Protein AF-A0A8T4MNB9-F1 (afdb_monomer_lite)

Sequence (159 aa):
MEKNHKTIILFQIVFLVVVVTGLYFFYPKVEQNVSGNIVKFHSGNSDFIIVSKSPDFSSPRFVNFEKEDVYVQLEPGIYYWKPANNLIKGVTRELIIESEVGVKINRNESNESVEIENIGNVKINITKDQEGKTVGYIILDTGEKEKIDDKGRYEAREK

pLDDT: mean 92.17, std 6.13, range [61.09, 98.31]

Radius of gyration: 26.58 Å; chains: 1; bounding box: 54×31×87 Å

Foldseek 3Di:
DVVVVVVVVVVVVVVVVVVVVVCVQQAWDWDWDDDQQKIKIFTDNFQWKWKDLDPVPPPIDIGGPPDRIDIDGHAFDKMWMWGHHPPDIGDIDIDGRDWFFDKDWDDDPPPLWIKIFGCTRAWKWKFWDDPNDTDDIDIDDHGDMDTDHPHTDIDIDGD

Structure (mmCIF, N/CA/C/O backbone):
data_AF-A0A8T4MNB9-F1
#
_entry.id   AF-A0A8T4MNB9-F1
#
loop_
_atom_site.group_PDB
_atom_site.id
_atom_site.type_symbol
_atom_site.label_atom_id
_atom_site.label_alt_id
_atom_site.label_comp_id
_atom_site.label_asym_id
_atom_site.label_entity_id
_atom_site.label_seq_id
_atom_site.pdbx_PDB_ins_code
_atom_site.Cartn_x
_atom_site.Cartn_y
_atom_site.Cartn_z
_atom_site.occupancy
_atom_site.B_iso_or_equiv
_atom_site.auth_seq_id
_atom_site.auth_comp_id
_atom_site.auth_asym_id
_atom_site.auth_atom_id
_atom_site.pdbx_PDB_model_num
ATOM 1 N N . MET A 1 1 ? 37.390 -0.839 -48.653 1.00 61.09 1 MET A N 1
ATOM 2 C CA . MET A 1 1 ? 36.205 -1.525 -48.089 1.00 61.09 1 MET A CA 1
ATOM 3 C C . MET A 1 1 ? 36.133 -1.414 -46.562 1.00 61.09 1 MET A C 1
ATOM 5 O O . MET A 1 1 ? 35.062 -1.160 -46.039 1.00 61.09 1 MET A O 1
ATOM 9 N N . GLU A 1 2 ? 37.261 -1.479 -45.847 1.00 70.25 2 GLU A N 1
ATOM 10 C CA . GLU A 1 2 ? 37.317 -1.474 -44.371 1.00 70.25 2 GLU A CA 1
ATOM 11 C C . GLU A 1 2 ? 36.779 -0.204 -43.667 1.00 70.25 2 GLU A C 1
ATOM 13 O O . GLU A 1 2 ? 36.166 -0.294 -42.605 1.00 70.25 2 GLU A O 1
ATOM 18 N N . LYS A 1 3 ? 36.946 0.989 -44.263 1.00 75.56 3 LYS A N 1
ATOM 19 C CA . LYS A 1 3 ? 36.496 2.263 -43.657 1.00 75.56 3 LYS A CA 1
ATOM 20 C C . LYS A 1 3 ? 34.974 2.356 -43.490 1.00 75.56 3 LYS A C 1
ATOM 22 O O . LYS A 1 3 ? 34.512 2.909 -42.499 1.00 75.56 3 L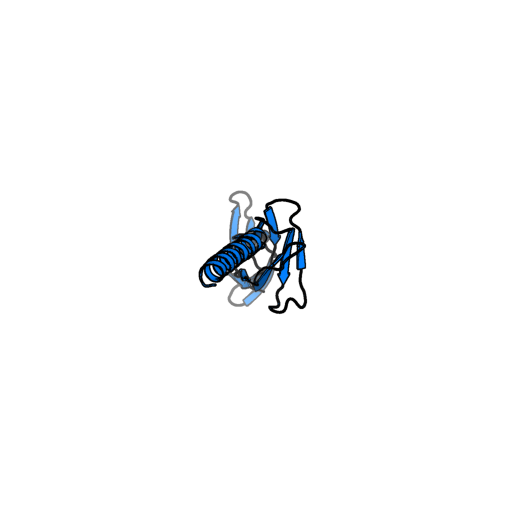YS A O 1
ATOM 27 N N . ASN A 1 4 ? 34.208 1.763 -44.405 1.00 86.31 4 ASN A N 1
ATOM 28 C CA . ASN A 1 4 ? 32.746 1.855 -44.385 1.00 86.31 4 ASN A CA 1
ATOM 29 C C . ASN A 1 4 ? 32.142 1.018 -43.247 1.00 86.31 4 ASN A C 1
ATOM 31 O O . ASN A 1 4 ? 31.134 1.411 -42.668 1.00 86.31 4 ASN A O 1
ATOM 35 N N . HIS A 1 5 ? 32.787 -0.090 -42.864 1.00 91.00 5 HIS A N 1
ATOM 36 C CA . HIS A 1 5 ? 32.318 -0.937 -41.765 1.00 91.00 5 HIS A CA 1
ATOM 37 C C . HIS A 1 5 ? 32.418 -0.235 -40.407 1.00 91.00 5 HIS A C 1
ATOM 39 O O . HIS A 1 5 ? 31.482 -0.311 -39.616 1.00 91.00 5 HIS A O 1
ATOM 45 N N . LYS A 1 6 ? 33.503 0.511 -40.152 1.00 93.62 6 LYS A N 1
ATOM 46 C CA . LYS A 1 6 ? 33.675 1.257 -38.891 1.00 93.62 6 LYS A CA 1
ATOM 47 C C . LYS A 1 6 ? 32.599 2.332 -38.714 1.00 93.62 6 LYS A C 1
ATOM 49 O O . LYS A 1 6 ? 32.055 2.470 -37.624 1.00 93.62 6 LYS A O 1
ATOM 54 N N . THR A 1 7 ? 32.253 3.049 -39.784 1.00 94.06 7 THR A N 1
ATOM 55 C CA . THR A 1 7 ? 31.190 4.065 -39.758 1.00 94.06 7 THR A CA 1
ATOM 56 C C . THR A 1 7 ? 29.814 3.453 -39.501 1.00 94.06 7 THR A C 1
ATOM 58 O O . THR A 1 7 ? 29.055 3.994 -38.702 1.00 94.06 7 THR A O 1
ATOM 61 N N . ILE A 1 8 ? 29.502 2.311 -40.124 1.00 95.75 8 ILE A N 1
ATOM 62 C CA . ILE A 1 8 ? 28.227 1.611 -39.903 1.00 95.75 8 ILE A CA 1
ATOM 63 C C . ILE A 1 8 ? 28.119 1.130 -38.452 1.00 95.75 8 ILE A C 1
ATOM 65 O O . ILE A 1 8 ? 27.098 1.367 -37.813 1.00 95.75 8 ILE A O 1
ATOM 69 N N . ILE A 1 9 ? 29.178 0.516 -37.912 1.00 96.75 9 ILE A N 1
ATOM 70 C CA . ILE A 1 9 ? 29.206 0.053 -36.517 1.00 96.75 9 ILE A CA 1
ATOM 71 C C . ILE A 1 9 ? 29.030 1.235 -35.557 1.00 96.75 9 ILE A C 1
ATOM 73 O O . ILE A 1 9 ? 28.232 1.154 -34.627 1.00 96.75 9 ILE A O 1
ATOM 77 N N . LEU A 1 10 ? 29.719 2.357 -35.797 1.00 96.88 10 LEU A N 1
ATOM 78 C CA . LEU A 1 10 ? 29.568 3.559 -34.976 1.00 96.88 10 LEU A CA 1
ATOM 79 C C . LEU A 1 10 ? 28.122 4.068 -34.991 1.00 96.88 10 LEU A C 1
ATOM 81 O O . LEU A 1 10 ? 27.565 4.353 -33.935 1.00 96.88 10 LEU A O 1
ATOM 85 N N . PHE A 1 11 ? 27.498 4.142 -36.169 1.00 97.69 11 PHE A N 1
ATOM 86 C CA . PHE A 1 11 ? 26.104 4.562 -36.290 1.00 97.69 11 PHE A CA 1
ATOM 87 C C . PHE A 1 11 ? 25.148 3.610 -35.558 1.00 97.69 11 PHE A C 1
ATOM 89 O O . PHE A 1 11 ? 24.255 4.072 -34.855 1.00 97.69 11 PHE A O 1
ATOM 96 N N . GLN A 1 12 ? 25.358 2.294 -35.659 1.00 97.69 12 GLN A N 1
ATOM 97 C CA . GLN A 1 12 ? 24.566 1.296 -34.932 1.00 97.69 12 GLN A CA 1
ATOM 98 C C . GLN A 1 12 ? 24.700 1.445 -33.413 1.00 97.69 12 GLN A C 1
ATOM 100 O O . GLN A 1 12 ? 23.697 1.363 -32.707 1.00 97.69 12 GLN A O 1
ATOM 105 N N . ILE A 1 13 ? 25.909 1.708 -32.908 1.00 98.25 13 ILE A N 1
ATOM 106 C CA . ILE A 1 13 ? 26.142 1.961 -31.480 1.00 98.25 13 ILE A CA 1
ATOM 107 C C . ILE A 1 13 ? 25.423 3.238 -31.043 1.00 98.25 13 ILE A C 1
ATOM 109 O O . ILE A 1 13 ? 24.707 3.219 -30.046 1.00 98.25 13 ILE A O 1
ATOM 113 N N . VAL A 1 14 ? 25.565 4.335 -31.794 1.00 98.19 14 VAL A N 1
ATOM 114 C CA . VAL A 1 14 ? 24.890 5.606 -31.481 1.00 98.19 14 VAL A CA 1
ATOM 115 C C . VAL A 1 14 ? 23.373 5.427 -31.487 1.00 98.19 14 VAL A C 1
ATOM 117 O O . VAL A 1 14 ? 22.702 5.858 -30.553 1.00 98.19 14 VAL A O 1
ATOM 120 N N . PHE A 1 15 ? 22.831 4.744 -32.495 1.00 98.12 15 PHE A N 1
ATOM 121 C CA . PHE A 1 15 ? 21.407 4.440 -32.578 1.00 98.12 15 PHE A CA 1
ATOM 122 C C . PHE A 1 15 ? 20.932 3.613 -31.377 1.00 98.12 15 PHE A C 1
ATOM 124 O O . PHE A 1 15 ? 19.934 3.961 -30.751 1.00 98.12 15 PHE A O 1
ATOM 131 N N . LEU A 1 16 ? 21.674 2.565 -31.004 1.00 98.31 16 LEU A N 1
ATOM 132 C CA . LEU A 1 16 ? 21.353 1.739 -29.843 1.00 98.31 16 LEU A CA 1
ATOM 133 C C . LEU A 1 16 ? 21.345 2.561 -28.548 1.00 98.31 16 LEU A C 1
ATOM 135 O O . LEU A 1 16 ? 20.420 2.424 -27.751 1.00 98.31 16 LEU A O 1
ATOM 139 N N . VAL A 1 17 ? 22.334 3.439 -28.353 1.00 98.12 17 VAL A N 1
ATOM 140 C CA . VAL A 1 17 ? 22.396 4.330 -27.184 1.00 98.12 17 VAL A CA 1
ATOM 141 C C . VAL A 1 17 ? 21.168 5.234 -27.135 1.00 98.12 17 VAL A C 1
ATOM 143 O O . VAL A 1 17 ? 20.514 5.297 -26.100 1.00 98.12 17 VAL A O 1
ATOM 146 N N . VAL A 1 18 ? 20.794 5.868 -28.251 1.00 98.06 18 VAL A N 1
ATOM 147 C CA . VAL A 1 18 ? 19.601 6.729 -28.315 1.00 98.06 18 VAL A CA 1
ATOM 148 C C . VAL A 1 18 ? 18.331 5.952 -27.963 1.00 98.06 18 VAL A C 1
ATOM 150 O O . VAL A 1 18 ? 17.517 6.444 -27.183 1.00 98.06 18 VAL A O 1
ATOM 153 N N . VAL A 1 19 ? 18.173 4.729 -28.480 1.00 96.88 19 VAL A N 1
ATOM 154 C CA . VAL A 1 19 ? 17.015 3.875 -28.170 1.00 96.88 19 VAL A CA 1
ATOM 155 C C . VAL A 1 19 ? 16.972 3.520 -26.683 1.00 96.88 19 VAL A C 1
ATOM 157 O O . VAL A 1 19 ? 15.934 3.688 -26.045 1.00 96.88 19 VAL A O 1
ATOM 160 N N . VAL A 1 20 ? 18.089 3.075 -26.102 1.00 96.38 20 VAL A N 1
ATOM 161 C CA . VAL A 1 20 ? 18.159 2.699 -24.680 1.00 96.38 20 VAL A CA 1
ATOM 162 C C . VAL A 1 20 ? 17.924 3.908 -23.771 1.00 96.38 20 VAL A C 1
ATOM 164 O O . VAL A 1 20 ? 17.162 3.810 -22.808 1.00 96.38 20 VAL A O 1
ATOM 167 N N . THR A 1 21 ? 18.515 5.064 -24.082 1.00 95.69 21 THR A N 1
ATOM 168 C CA . THR A 1 21 ? 18.293 6.307 -23.329 1.00 95.69 21 THR A CA 1
ATOM 169 C C . THR A 1 21 ? 16.844 6.775 -23.436 1.00 95.69 21 THR A C 1
ATOM 171 O O . THR A 1 21 ? 16.260 7.169 -22.427 1.00 95.69 21 THR A O 1
ATOM 174 N N . GLY A 1 22 ? 16.237 6.681 -24.623 1.00 92.75 22 GLY A N 1
ATOM 175 C CA . GLY A 1 22 ? 14.819 6.972 -24.821 1.00 92.75 22 GLY A CA 1
ATOM 176 C C . GLY A 1 22 ? 13.936 6.082 -23.947 1.00 92.75 22 GLY A C 1
ATOM 177 O O . GLY A 1 22 ? 13.130 6.591 -23.172 1.00 92.75 22 GLY A O 1
ATOM 178 N N . LEU A 1 23 ? 14.145 4.762 -23.987 1.00 91.75 23 LEU A N 1
ATOM 179 C CA . LEU A 1 23 ? 13.413 3.815 -23.140 1.00 91.75 23 LEU A CA 1
ATOM 180 C C . LEU A 1 23 ? 13.579 4.123 -21.648 1.00 91.75 23 LEU A C 1
ATOM 182 O O . LEU A 1 23 ? 12.601 4.083 -20.910 1.00 91.75 23 LEU A O 1
ATOM 186 N N . TYR A 1 24 ? 14.787 4.477 -21.205 1.00 91.25 24 TYR A N 1
ATOM 187 C CA . TYR A 1 24 ? 15.038 4.853 -19.813 1.00 91.25 24 TYR A CA 1
ATOM 188 C C . TYR A 1 24 ? 14.275 6.118 -19.386 1.00 91.25 24 TYR A C 1
ATOM 190 O O . TYR A 1 24 ? 13.835 6.213 -18.237 1.00 91.25 24 TYR A O 1
ATOM 198 N N . PHE A 1 25 ? 14.115 7.086 -20.292 1.00 90.50 25 PHE A N 1
ATOM 199 C CA . PHE A 1 25 ? 13.402 8.332 -20.014 1.00 90.50 25 PHE A CA 1
ATOM 200 C C . PHE A 1 25 ? 11.881 8.129 -19.955 1.00 90.50 25 PHE A C 1
ATOM 202 O O . PHE A 1 25 ? 11.226 8.647 -19.052 1.00 90.50 25 PHE A O 1
ATOM 209 N N . PHE A 1 26 ? 11.330 7.323 -20.868 1.00 91.00 26 PHE A N 1
ATOM 210 C CA . PHE A 1 26 ? 9.894 7.014 -20.924 1.00 91.00 26 PHE A CA 1
ATOM 211 C C . PHE A 1 26 ? 9.444 5.928 -19.941 1.00 91.00 26 PHE A C 1
ATOM 213 O O . PHE A 1 26 ? 8.243 5.689 -19.788 1.00 91.00 26 PHE A O 1
ATOM 220 N N . TYR A 1 27 ? 10.384 5.253 -19.282 1.00 92.94 27 TYR A N 1
ATOM 221 C CA . TYR A 1 27 ? 10.060 4.232 -18.300 1.00 92.94 27 TYR A CA 1
ATOM 222 C C . TYR A 1 27 ? 9.328 4.851 -17.094 1.00 92.94 27 TYR A C 1
ATOM 224 O O . TYR A 1 27 ? 9.828 5.821 -16.512 1.00 92.94 27 TYR A O 1
ATOM 232 N N . PRO A 1 28 ? 8.171 4.302 -16.681 1.00 93.31 28 PRO A N 1
ATOM 233 C CA . PRO A 1 28 ? 7.380 4.877 -15.604 1.00 93.31 28 PRO A CA 1
ATOM 234 C C . PRO A 1 28 ? 8.112 4.732 -14.265 1.00 93.31 28 PRO A C 1
ATOM 236 O O . PRO A 1 28 ? 8.492 3.635 -13.843 1.00 93.31 28 PRO A O 1
ATOM 239 N N . LYS A 1 29 ? 8.309 5.863 -13.585 1.00 92.12 29 LYS A N 1
ATOM 240 C CA . LYS A 1 29 ? 8.965 5.947 -12.275 1.00 92.12 29 LYS A CA 1
ATOM 241 C C . LYS A 1 29 ? 7.975 6.459 -11.246 1.00 92.12 29 LYS A C 1
ATOM 243 O O . LYS A 1 29 ? 7.267 7.428 -11.510 1.00 92.12 29 LYS A O 1
ATOM 248 N N . VAL A 1 30 ? 7.958 5.797 -10.095 1.00 94.75 30 VAL A N 1
ATOM 249 C CA . VAL A 1 30 ? 7.165 6.173 -8.926 1.00 94.75 30 VAL A CA 1
ATOM 250 C C . VAL A 1 30 ? 8.005 5.918 -7.682 1.00 94.75 30 VAL A C 1
ATOM 252 O O . VAL A 1 30 ? 8.622 4.853 -7.549 1.00 94.75 30 VAL A O 1
ATOM 255 N N . GLU A 1 31 ? 8.018 6.898 -6.790 1.00 95.06 31 GLU A N 1
ATOM 256 C CA . GLU A 1 31 ? 8.553 6.771 -5.438 1.00 95.06 31 GLU A CA 1
ATOM 257 C C . GLU A 1 31 ? 7.416 6.447 -4.474 1.00 95.06 31 GLU A C 1
ATOM 259 O O . GLU A 1 31 ? 6.269 6.834 -4.698 1.00 95.06 31 GLU A O 1
ATOM 264 N N . GLN A 1 32 ? 7.717 5.689 -3.424 1.00 94.94 32 GLN A N 1
ATOM 265 C CA . GLN A 1 32 ? 6.714 5.214 -2.478 1.00 94.94 32 GLN A CA 1
ATOM 266 C C . GLN A 1 32 ? 7.194 5.454 -1.048 1.00 94.94 32 GLN A C 1
ATOM 268 O O . GLN A 1 32 ? 8.375 5.258 -0.753 1.00 94.94 32 GLN A O 1
ATOM 273 N N . ASN A 1 33 ? 6.283 5.882 -0.182 1.00 96.06 33 ASN A N 1
ATOM 274 C CA . ASN A 1 33 ? 6.526 6.076 1.239 1.00 96.06 33 ASN A CA 1
ATOM 275 C C . ASN A 1 33 ? 5.330 5.535 2.033 1.00 96.06 33 ASN A C 1
ATOM 277 O O . ASN A 1 33 ? 4.183 5.858 1.722 1.00 96.06 33 ASN A O 1
ATOM 281 N N . VAL A 1 34 ? 5.603 4.709 3.040 1.00 94.69 34 VAL A N 1
ATOM 282 C CA . VAL A 1 34 ? 4.594 4.042 3.869 1.00 94.69 34 VAL A CA 1
ATOM 283 C C . VAL A 1 34 ? 4.589 4.688 5.244 1.00 94.69 34 VAL A C 1
ATOM 285 O O . VAL A 1 34 ? 5.632 4.805 5.883 1.00 94.69 34 VAL A O 1
ATOM 288 N N . SER A 1 35 ? 3.404 5.079 5.705 1.00 91.12 35 SER A N 1
ATOM 289 C CA . SER A 1 35 ? 3.174 5.564 7.063 1.00 91.12 35 SER A CA 1
ATOM 290 C C . SER A 1 35 ? 1.916 4.896 7.617 1.00 91.12 35 SER A C 1
ATOM 292 O O . SER A 1 35 ? 0.791 5.262 7.257 1.00 91.12 35 SER A O 1
ATOM 294 N N . GLY A 1 36 ? 2.109 3.854 8.432 1.00 88.38 36 GLY A N 1
ATOM 295 C CA . GLY A 1 36 ? 1.036 2.963 8.879 1.00 88.38 36 GLY A CA 1
ATOM 296 C C . GLY A 1 36 ? 0.293 2.346 7.689 1.00 88.38 36 GLY A C 1
ATOM 297 O O . GLY A 1 36 ? 0.896 1.721 6.823 1.00 88.38 36 GLY A O 1
ATOM 298 N N . ASN A 1 37 ? -1.019 2.585 7.609 1.00 92.38 37 ASN A N 1
ATOM 299 C CA . ASN A 1 37 ? -1.880 2.090 6.523 1.00 92.38 37 ASN A CA 1
ATOM 300 C C . ASN A 1 37 ? -1.919 2.985 5.282 1.00 92.38 37 ASN A C 1
ATOM 302 O O . ASN A 1 37 ? -2.602 2.660 4.310 1.00 92.38 37 ASN A O 1
ATOM 306 N N . ILE A 1 38 ? -1.263 4.144 5.316 1.00 93.94 38 ILE A N 1
ATOM 307 C CA . ILE A 1 38 ? -1.301 5.101 4.215 1.00 93.94 38 ILE A CA 1
ATOM 308 C C . ILE A 1 38 ? -0.013 4.979 3.420 1.00 93.94 38 ILE A C 1
ATOM 310 O O . ILE A 1 38 ? 1.086 5.203 3.926 1.00 93.94 38 ILE A O 1
ATOM 314 N N . VAL A 1 39 ? -0.171 4.677 2.138 1.00 95.81 39 VAL A N 1
ATOM 315 C CA . VAL A 1 39 ? 0.923 4.634 1.178 1.00 95.81 39 VAL A CA 1
ATOM 316 C C . VAL A 1 39 ? 0.838 5.873 0.311 1.00 95.81 39 VAL A C 1
ATOM 318 O O . VAL A 1 39 ? -0.145 6.081 -0.405 1.00 95.81 39 VAL A O 1
ATOM 321 N N . LYS A 1 40 ? 1.869 6.706 0.388 1.00 96.62 40 LYS A N 1
ATOM 322 C CA . LYS A 1 40 ? 2.056 7.850 -0.493 1.00 96.62 40 LYS A CA 1
ATOM 323 C C . LYS A 1 40 ? 2.864 7.400 -1.702 1.00 96.62 40 LYS A C 1
ATOM 325 O O . LYS A 1 40 ? 4.009 6.978 -1.559 1.00 96.62 40 LYS A O 1
ATOM 330 N N . PHE A 1 41 ? 2.286 7.541 -2.885 1.00 96.62 41 PHE A N 1
ATOM 331 C CA . PHE A 1 41 ? 2.985 7.379 -4.151 1.00 96.62 41 PHE A CA 1
ATOM 332 C C . PHE A 1 41 ? 3.240 8.751 -4.766 1.00 96.62 41 PHE A C 1
ATOM 334 O O . PHE A 1 41 ? 2.317 9.557 -4.852 1.00 96.62 41 PHE A O 1
ATOM 341 N N . HIS A 1 42 ? 4.472 8.991 -5.203 1.00 95.88 42 HIS A N 1
ATOM 342 C CA . HIS A 1 42 ? 4.876 10.194 -5.924 1.00 95.88 42 HIS A CA 1
ATOM 343 C C . HIS A 1 42 ? 5.214 9.827 -7.372 1.00 95.88 42 HIS A C 1
ATOM 345 O O . HIS A 1 42 ? 6.059 8.958 -7.613 1.00 95.88 42 HIS A O 1
ATOM 351 N N . SER A 1 43 ? 4.538 10.446 -8.337 1.00 93.12 43 SER A N 1
ATOM 352 C CA . SER A 1 43 ? 4.737 10.183 -9.759 1.00 93.12 4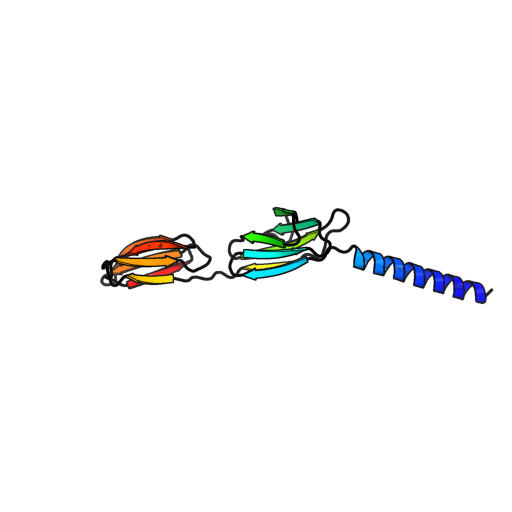3 SER A CA 1
ATOM 353 C C . SER A 1 43 ? 5.927 10.954 -10.312 1.00 93.12 43 SER A C 1
ATOM 355 O O . SER A 1 43 ? 5.968 12.175 -10.246 1.00 93.12 43 SER A O 1
ATOM 357 N N . GLY A 1 44 ? 6.868 10.230 -10.922 1.00 89.75 44 GLY A N 1
ATOM 358 C CA . GLY A 1 44 ? 7.899 10.828 -11.765 1.00 89.75 44 GLY A CA 1
ATOM 359 C C . GLY A 1 44 ? 7.440 10.953 -13.218 1.00 89.75 44 GLY A C 1
ATOM 360 O O . GLY A 1 44 ? 7.366 12.048 -13.749 1.00 89.75 44 GLY A O 1
ATOM 361 N N . ASN A 1 45 ? 7.134 9.816 -13.858 1.00 90.19 45 ASN A N 1
ATOM 362 C CA . ASN A 1 45 ? 6.719 9.715 -15.275 1.00 90.19 45 ASN A CA 1
ATOM 363 C C . ASN A 1 45 ? 5.602 8.659 -15.467 1.00 90.19 45 ASN A C 1
ATOM 365 O O . ASN A 1 45 ? 5.563 7.937 -16.470 1.00 90.19 45 ASN A O 1
ATOM 369 N N . SER A 1 46 ? 4.759 8.473 -14.451 1.00 93.50 46 SER A N 1
ATOM 370 C CA . SER A 1 46 ? 3.705 7.454 -14.430 1.00 93.50 46 SER A CA 1
ATOM 371 C C . SER A 1 46 ? 2.330 8.115 -14.470 1.00 93.50 46 SER A C 1
ATOM 373 O O . SER A 1 46 ? 2.082 9.060 -13.728 1.00 93.50 46 SER A O 1
ATOM 375 N N . ASP A 1 47 ? 1.411 7.582 -15.270 1.00 94.38 47 ASP A N 1
ATOM 376 C CA . ASP A 1 47 ? 0.040 8.112 -15.338 1.00 94.38 47 ASP A CA 1
ATOM 377 C C . ASP A 1 47 ? -0.838 7.490 -14.240 1.00 94.38 47 ASP A C 1
ATOM 379 O O . ASP A 1 47 ? -1.729 8.127 -13.680 1.00 94.38 47 ASP A O 1
ATOM 383 N N . PHE A 1 48 ? -0.564 6.231 -13.893 1.00 95.50 48 PHE A N 1
ATOM 384 C CA . PHE A 1 48 ? -1.275 5.502 -12.849 1.00 95.50 48 PHE A CA 1
ATOM 385 C C . PHE A 1 48 ? -0.389 4.442 -12.192 1.00 95.50 48 PHE A C 1
ATOM 387 O O . PHE A 1 48 ? 0.654 4.044 -12.715 1.00 95.50 48 PHE A O 1
ATOM 394 N N . ILE A 1 49 ? -0.822 3.957 -11.035 1.00 96.81 49 ILE A N 1
ATOM 395 C CA . ILE A 1 49 ? -0.286 2.757 -10.391 1.00 96.81 49 ILE A CA 1
ATOM 396 C C . ILE A 1 49 ? -1.338 1.656 -10.410 1.00 96.81 49 ILE A C 1
ATOM 398 O O . ILE A 1 49 ? -2.544 1.897 -10.325 1.00 96.81 49 ILE A O 1
ATOM 402 N N . ILE A 1 50 ? -0.857 0.427 -10.513 1.00 96.81 50 ILE A N 1
ATOM 403 C CA . ILE A 1 50 ? -1.668 -0.775 -10.382 1.00 96.81 50 ILE A CA 1
ATOM 404 C C . ILE A 1 50 ? -1.260 -1.423 -9.069 1.00 96.81 50 ILE A C 1
ATOM 406 O O . ILE A 1 50 ? -0.079 -1.707 -8.899 1.00 96.81 50 ILE A O 1
ATOM 410 N N . VAL A 1 51 ? -2.208 -1.664 -8.169 1.00 97.50 51 VAL A N 1
ATOM 411 C CA . VAL A 1 51 ? -1.984 -2.309 -6.866 1.00 97.50 51 VAL A CA 1
ATOM 412 C C . VAL A 1 51 ? -2.866 -3.550 -6.771 1.00 97.50 51 VAL A C 1
ATOM 414 O O . VAL A 1 51 ? -4.022 -3.516 -7.182 1.00 97.50 51 VAL A O 1
ATOM 417 N N . SER A 1 52 ? -2.359 -4.657 -6.240 1.00 97.56 52 SER A N 1
ATOM 418 C CA . SER A 1 52 ? -3.138 -5.878 -6.022 1.00 97.56 52 SER A CA 1
ATOM 419 C C . SER A 1 52 ? -2.627 -6.662 -4.815 1.00 97.56 52 SER A C 1
ATOM 421 O O . SER A 1 52 ? -1.455 -6.561 -4.472 1.00 97.56 52 SER A O 1
ATOM 423 N N . LYS A 1 53 ? -3.490 -7.465 -4.182 1.00 96.94 53 LYS A N 1
ATOM 424 C CA . LYS A 1 53 ? -3.077 -8.456 -3.167 1.00 96.94 53 LYS A CA 1
ATOM 425 C C . LYS A 1 53 ? -2.492 -9.728 -3.809 1.00 96.94 53 LYS A C 1
ATOM 427 O O . LYS A 1 53 ? -1.925 -10.556 -3.108 1.00 96.94 53 LYS A O 1
ATOM 432 N N . SER A 1 54 ? -2.623 -9.899 -5.129 1.00 96.81 54 SER A N 1
ATOM 433 C CA . SER A 1 54 ? -2.112 -11.062 -5.857 1.00 96.81 54 SER A CA 1
ATOM 434 C C . SER A 1 54 ? -0.940 -10.699 -6.782 1.00 96.81 54 SER A C 1
ATOM 436 O O . SER A 1 54 ? -0.973 -9.660 -7.449 1.00 96.81 54 SER A O 1
ATOM 438 N N . PRO A 1 55 ? 0.106 -11.545 -6.862 1.00 95.56 55 PRO A N 1
ATOM 439 C CA . PRO A 1 55 ? 1.305 -11.254 -7.656 1.00 95.56 55 PRO A CA 1
ATOM 440 C C . PRO A 1 55 ? 1.041 -11.260 -9.168 1.00 95.56 55 PRO A C 1
ATOM 442 O O . PRO A 1 55 ? 1.761 -10.619 -9.936 1.00 95.56 55 PRO A O 1
ATOM 445 N N . ASP A 1 56 ? -0.007 -11.962 -9.602 1.00 95.94 56 ASP A N 1
ATOM 446 C CA . ASP A 1 56 ? -0.465 -12.025 -10.990 1.00 95.94 56 ASP A CA 1
ATOM 447 C C . ASP A 1 56 ? -1.402 -10.869 -11.374 1.00 95.94 56 ASP A C 1
ATOM 449 O O . ASP A 1 56 ? -1.730 -10.715 -12.551 1.00 95.94 56 ASP A O 1
ATOM 453 N N . PHE A 1 57 ? -1.786 -10.023 -10.409 1.00 95.62 57 PHE A N 1
ATOM 454 C CA . PHE A 1 57 ? -2.753 -8.943 -10.587 1.00 95.62 57 PHE A CA 1
ATOM 455 C C . PHE A 1 57 ? -4.128 -9.439 -11.070 1.00 95.62 57 PHE A C 1
ATOM 457 O O . PHE A 1 57 ? -4.772 -8.770 -11.875 1.00 95.62 57 PHE A O 1
ATOM 464 N N . SER A 1 58 ? -4.591 -10.591 -10.573 1.00 95.00 58 SER A N 1
ATOM 465 C CA . SER A 1 58 ? -5.937 -11.135 -10.844 1.00 95.00 58 SER A CA 1
ATOM 466 C C . SER A 1 58 ? -7.081 -10.208 -10.410 1.00 95.00 58 SER A C 1
ATOM 468 O O . SER A 1 58 ? -8.108 -10.153 -11.084 1.00 95.00 58 SER A O 1
ATOM 470 N N . SER A 1 59 ? -6.881 -9.425 -9.344 1.00 93.88 59 SER A N 1
ATOM 471 C CA . SER A 1 59 ? -7.832 -8.408 -8.867 1.00 93.88 59 SER A CA 1
ATOM 472 C C . SER A 1 59 ? -7.110 -7.073 -8.653 1.00 93.88 59 SER A C 1
ATOM 474 O O . SER A 1 59 ? -6.752 -6.733 -7.519 1.00 93.88 59 SER A O 1
ATOM 476 N N . PRO A 1 60 ? -6.793 -6.332 -9.730 1.00 96.38 60 PRO A N 1
ATOM 477 C CA . PRO A 1 60 ? -6.026 -5.103 -9.638 1.00 96.38 60 PRO A CA 1
ATOM 478 C C . PRO A 1 60 ? -6.919 -3.898 -9.333 1.00 96.38 60 PRO A C 1
ATOM 480 O O . PRO A 1 60 ? -7.997 -3.731 -9.901 1.00 96.38 60 PRO A O 1
ATOM 483 N N . ARG A 1 61 ? -6.413 -3.002 -8.490 1.00 96.12 61 ARG A N 1
ATOM 484 C CA . ARG A 1 61 ? -6.924 -1.648 -8.291 1.00 96.12 61 ARG A CA 1
ATOM 485 C C . ARG A 1 61 ? -6.039 -0.674 -9.059 1.00 96.12 61 ARG A C 1
ATOM 487 O O . ARG A 1 61 ? -4.827 -0.639 -8.853 1.00 96.12 61 ARG A O 1
ATOM 494 N N . PHE A 1 62 ? -6.653 0.124 -9.922 1.00 95.50 62 PHE 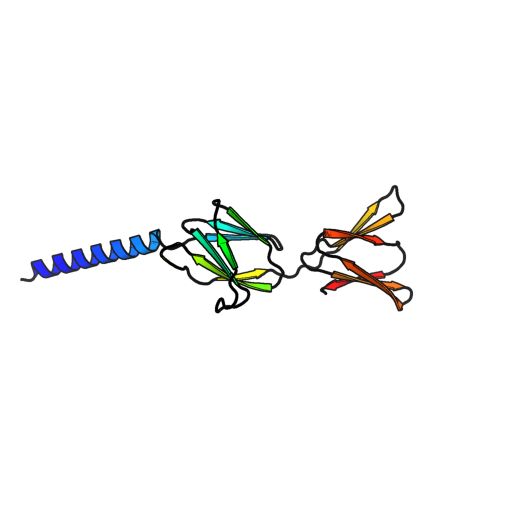A N 1
ATOM 495 C CA . PHE A 1 62 ? -5.982 1.200 -10.646 1.00 95.50 62 PHE A CA 1
ATOM 496 C C . PHE A 1 62 ? -6.150 2.504 -9.877 1.00 95.50 62 PHE A C 1
ATOM 498 O O . PHE A 1 62 ? -7.249 2.820 -9.420 1.00 95.50 62 PHE A O 1
ATOM 505 N N . VAL A 1 63 ? -5.060 3.245 -9.723 1.00 95.31 63 VAL A N 1
ATOM 506 C CA . VAL A 1 63 ? -5.062 4.542 -9.051 1.00 95.31 63 VAL A CA 1
ATOM 507 C C . VAL A 1 63 ? -4.359 5.540 -9.962 1.00 95.31 63 VAL A C 1
ATOM 509 O O . VAL A 1 63 ? -3.173 5.389 -10.249 1.00 95.31 63 VAL A O 1
ATOM 512 N N . ASN A 1 64 ? -5.106 6.530 -10.440 1.00 95.00 64 ASN A N 1
ATOM 513 C CA . ASN A 1 64 ? -4.599 7.543 -11.361 1.00 95.00 64 ASN A CA 1
ATOM 514 C C . ASN A 1 64 ? -3.905 8.667 -10.593 1.00 95.00 64 ASN A C 1
ATOM 516 O O . ASN A 1 64 ? -4.390 9.097 -9.545 1.00 95.00 64 ASN A O 1
ATOM 520 N N . PHE A 1 65 ? -2.808 9.174 -11.147 1.00 90.94 65 PHE A N 1
ATOM 521 C CA . PHE A 1 65 ? -2.177 10.393 -10.662 1.00 90.94 65 PHE A CA 1
ATOM 522 C C . PHE A 1 65 ? -2.906 11.602 -11.251 1.00 90.94 65 PHE A C 1
ATOM 524 O O . PHE A 1 65 ? -2.606 12.055 -12.349 1.00 90.94 65 PHE A O 1
ATOM 531 N N . GLU A 1 66 ? -3.894 12.128 -10.526 1.00 85.81 66 GLU A N 1
ATOM 532 C CA . GLU A 1 66 ? -4.465 13.451 -10.840 1.00 85.81 66 GLU A CA 1
ATOM 533 C C . GLU A 1 66 ? -3.505 14.588 -10.445 1.00 85.81 66 GLU A C 1
ATOM 535 O O . GLU A 1 66 ? -3.583 15.700 -10.965 1.00 85.81 66 GLU A O 1
ATOM 540 N N . LYS A 1 67 ? -2.604 14.300 -9.500 1.00 82.25 67 LYS A N 1
ATOM 541 C CA . LYS A 1 67 ? -1.549 15.169 -8.969 1.00 82.25 67 LYS A CA 1
ATOM 542 C C . LYS A 1 67 ? -0.258 14.357 -8.859 1.00 82.25 67 LYS A C 1
ATOM 544 O O . LYS A 1 67 ? -0.303 13.131 -8.931 1.00 82.25 67 LYS A O 1
ATOM 549 N N . GLU A 1 68 ? 0.869 15.030 -8.628 1.00 89.56 68 GLU A N 1
ATOM 550 C CA . GLU A 1 68 ? 2.165 14.367 -8.408 1.00 89.56 68 GLU A CA 1
ATOM 551 C C . GLU A 1 68 ? 2.105 13.341 -7.268 1.00 89.56 68 GLU A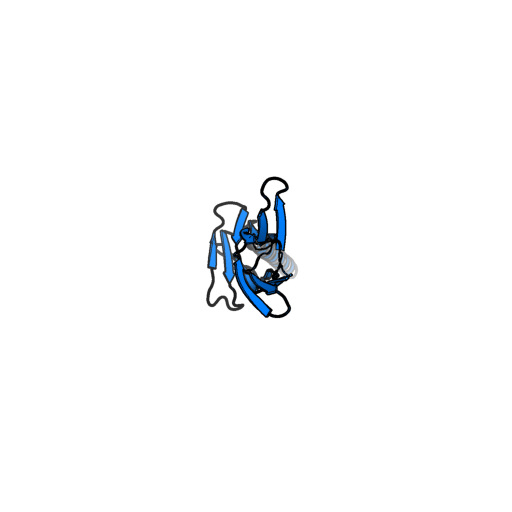 C 1
ATOM 553 O O . GLU A 1 68 ? 2.703 12.278 -7.372 1.00 89.56 68 GLU A O 1
ATOM 558 N N . ASP A 1 69 ? 1.327 13.617 -6.220 1.00 94.19 69 ASP A N 1
ATOM 559 C CA . ASP A 1 69 ? 1.165 12.736 -5.068 1.00 94.19 69 ASP A CA 1
ATOM 560 C C . ASP A 1 69 ? -0.229 12.106 -5.008 1.00 94.19 69 ASP A C 1
ATOM 562 O O . ASP A 1 69 ? -1.245 12.799 -5.126 1.00 94.19 69 ASP A O 1
ATOM 566 N N . VAL A 1 70 ? -0.282 10.804 -4.720 1.00 95.31 70 VAL A N 1
ATOM 567 C CA . VAL A 1 70 ? -1.521 10.083 -4.407 1.00 95.31 70 VAL A CA 1
ATOM 568 C C . VAL A 1 70 ? -1.361 9.258 -3.139 1.00 95.31 70 VAL A C 1
ATOM 570 O O . VAL A 1 70 ? -0.334 8.624 -2.905 1.00 95.31 70 VAL A O 1
ATOM 573 N N . TYR A 1 71 ? -2.416 9.250 -2.330 1.00 95.50 71 TYR A N 1
ATOM 574 C CA . TYR A 1 71 ? -2.487 8.528 -1.070 1.00 95.50 71 TYR A CA 1
ATOM 575 C C . TYR A 1 71 ? -3.455 7.359 -1.206 1.00 95.50 71 TYR A C 1
ATOM 577 O O . TYR A 1 71 ? -4.611 7.538 -1.594 1.00 95.50 71 TYR A O 1
ATOM 585 N N . VAL A 1 72 ? -2.987 6.160 -0.877 1.00 95.00 72 VAL A N 1
ATOM 586 C CA . VAL A 1 72 ? -3.795 4.942 -0.890 1.00 95.00 72 VAL A CA 1
ATOM 587 C C . VAL A 1 72 ? -3.806 4.360 0.512 1.00 95.00 72 VAL A C 1
ATOM 589 O O . VAL A 1 72 ? -2.758 4.020 1.052 1.00 95.00 72 VAL A O 1
ATOM 592 N N . GLN A 1 73 ? -4.997 4.236 1.091 1.00 94.31 73 GLN A N 1
ATOM 593 C CA . GLN A 1 73 ? -5.179 3.497 2.333 1.00 94.31 73 GLN A CA 1
ATOM 594 C C . GLN A 1 73 ? -5.281 2.002 2.019 1.00 94.31 73 GLN A C 1
ATOM 596 O O . GLN A 1 73 ? -6.124 1.592 1.212 1.00 94.31 73 GLN A O 1
ATOM 601 N N . LEU A 1 74 ? -4.409 1.211 2.637 1.00 94.31 74 LEU A N 1
ATOM 602 C CA . LEU A 1 74 ? -4.338 -0.239 2.516 1.00 94.31 74 LEU A CA 1
ATOM 603 C C . LEU A 1 74 ? -4.486 -0.869 3.901 1.00 94.31 74 LEU A C 1
ATOM 605 O O . LEU A 1 74 ? -3.948 -0.366 4.882 1.00 94.31 74 LEU A O 1
ATOM 609 N N . GLU A 1 75 ? -5.218 -1.973 3.973 1.00 93.38 75 GLU A N 1
ATOM 610 C CA . GLU A 1 75 ? -5.233 -2.824 5.167 1.00 93.38 75 GLU A CA 1
ATOM 611 C C . GLU A 1 75 ? -3.887 -3.547 5.302 1.00 93.38 75 GLU A C 1
ATOM 613 O O . GLU A 1 75 ? -3.247 -3.782 4.271 1.00 93.38 75 GLU A O 1
ATOM 618 N N . PRO A 1 76 ? -3.491 -3.988 6.504 1.00 95.00 76 PRO A N 1
ATOM 619 C CA . PRO A 1 76 ? -2.298 -4.806 6.690 1.00 95.00 76 PRO A CA 1
ATOM 620 C C . PRO A 1 76 ? -2.254 -6.052 5.804 1.00 95.00 76 PRO A C 1
ATOM 622 O O . PRO A 1 76 ? -3.274 -6.678 5.501 1.00 95.00 76 PRO A O 1
ATOM 625 N N . GLY A 1 77 ? -1.050 -6.387 5.346 1.00 95.75 77 GLY A N 1
ATOM 626 C CA . GLY A 1 77 ? -0.803 -7.495 4.430 1.00 95.75 77 GLY A CA 1
ATOM 627 C C . GLY A 1 77 ? 0.222 -7.184 3.341 1.00 95.75 77 GLY A C 1
ATOM 628 O O . GLY A 1 77 ? 0.837 -6.117 3.305 1.00 95.75 77 GLY A O 1
ATOM 629 N N . ILE A 1 78 ? 0.398 -8.152 2.441 1.00 97.19 78 ILE A N 1
ATOM 630 C CA . ILE A 1 78 ? 1.330 -8.074 1.312 1.00 97.19 78 ILE A CA 1
ATOM 631 C C . ILE A 1 78 ? 0.572 -7.622 0.065 1.00 97.19 78 ILE A C 1
ATOM 633 O O . ILE A 1 78 ? -0.464 -8.184 -0.297 1.00 97.19 78 ILE A O 1
ATOM 637 N N . TYR A 1 79 ? 1.117 -6.618 -0.607 1.00 97.69 79 TYR A N 1
ATOM 638 C CA . TYR A 1 79 ? 0.607 -6.073 -1.852 1.00 97.69 79 TYR A CA 1
ATOM 639 C C . TYR A 1 79 ? 1.699 -6.069 -2.911 1.00 97.69 79 TYR A C 1
ATOM 641 O O . TYR A 1 79 ? 2.881 -5.874 -2.642 1.00 97.69 79 TYR A O 1
ATOM 649 N N . TYR A 1 80 ? 1.268 -6.212 -4.151 1.00 97.69 80 TYR A N 1
ATOM 650 C CA . TYR A 1 80 ? 2.088 -6.078 -5.336 1.00 97.69 80 TYR A CA 1
ATOM 651 C C . TYR A 1 80 ? 1.639 -4.845 -6.088 1.00 97.69 80 TYR A C 1
ATOM 653 O O . TYR A 1 80 ? 0.445 -4.630 -6.310 1.00 97.69 80 TYR A O 1
ATOM 661 N N . TRP A 1 81 ? 2.595 -4.027 -6.500 1.00 97.56 81 TRP A N 1
ATOM 662 C CA . TRP A 1 81 ? 2.299 -2.823 -7.250 1.00 97.56 81 TRP A CA 1
ATOM 663 C C . TRP A 1 81 ? 3.258 -2.630 -8.413 1.00 97.56 81 TRP A C 1
ATOM 665 O O . TRP A 1 81 ? 4.391 -3.105 -8.399 1.00 97.56 81 TRP A O 1
ATOM 675 N N . LYS A 1 82 ? 2.800 -1.940 -9.454 1.00 96.75 82 LYS A N 1
ATOM 676 C CA . LYS A 1 82 ? 3.664 -1.487 -10.546 1.00 96.75 82 LYS A CA 1
ATOM 677 C C . LYS A 1 82 ? 3.192 -0.148 -11.094 1.00 96.75 82 LYS A C 1
ATOM 679 O O . LYS A 1 82 ? 1.981 0.043 -11.247 1.00 96.75 82 LYS A O 1
ATOM 684 N N . PRO A 1 83 ? 4.123 0.766 -11.401 1.00 96.69 83 PRO A N 1
ATOM 685 C CA . PRO A 1 83 ? 3.790 2.004 -12.079 1.00 96.69 83 PRO A CA 1
ATOM 686 C C . PRO A 1 83 ? 3.505 1.712 -13.552 1.00 96.69 83 PRO A C 1
ATOM 688 O O . PRO A 1 83 ? 4.064 0.779 -14.133 1.00 96.69 83 PRO A O 1
ATOM 691 N N . ALA A 1 84 ? 2.632 2.486 -14.169 1.00 94.88 84 ALA A N 1
ATOM 692 C CA . ALA A 1 84 ? 2.342 2.375 -15.585 1.00 94.88 84 ALA A CA 1
ATOM 693 C C . ALA A 1 84 ? 1.978 3.740 -16.168 1.00 94.88 84 ALA A C 1
ATOM 695 O O . ALA A 1 84 ? 1.442 4.623 -15.499 1.00 94.88 84 ALA A O 1
ATOM 696 N N . ASN A 1 85 ? 2.282 3.894 -17.446 1.00 92.94 85 ASN A N 1
ATOM 697 C CA . ASN A 1 85 ? 1.772 4.978 -18.267 1.00 92.94 85 ASN A CA 1
ATOM 698 C C . ASN A 1 85 ? 1.059 4.383 -19.487 1.00 92.94 85 ASN A C 1
ATOM 700 O O . ASN A 1 85 ? 0.969 3.161 -19.640 1.00 92.94 85 ASN A O 1
ATOM 704 N N . ASN A 1 86 ? 0.553 5.240 -20.367 1.00 88.75 86 ASN A N 1
ATOM 705 C CA . ASN A 1 86 ? -0.152 4.810 -21.576 1.00 88.75 86 ASN A CA 1
ATOM 706 C C . ASN A 1 86 ? 0.696 3.968 -22.556 1.00 88.75 86 ASN A C 1
ATOM 708 O O . ASN A 1 86 ? 0.145 3.377 -23.483 1.00 88.75 86 ASN A O 1
ATOM 712 N N . LEU A 1 87 ? 2.021 3.902 -22.375 1.00 87.88 87 LEU A N 1
ATOM 713 C CA . LEU A 1 87 ? 2.950 3.225 -23.286 1.00 87.88 87 LEU A CA 1
ATOM 714 C C . LEU A 1 87 ? 3.539 1.941 -22.688 1.00 87.88 87 LEU A C 1
ATOM 716 O O . LEU A 1 87 ? 3.661 0.929 -23.376 1.00 87.88 87 LEU A O 1
ATOM 720 N N . ILE A 1 88 ? 3.954 1.984 -21.420 1.00 91.06 88 ILE A N 1
ATOM 721 C CA . ILE A 1 88 ? 4.800 0.974 -20.783 1.00 91.06 88 ILE A CA 1
ATOM 722 C C . ILE A 1 88 ? 4.276 0.677 -19.376 1.00 91.06 88 ILE A C 1
ATOM 724 O O . ILE A 1 88 ? 3.928 1.570 -18.603 1.00 91.06 88 ILE A O 1
ATOM 728 N N . LYS A 1 89 ? 4.282 -0.610 -19.017 1.00 93.19 89 LYS A N 1
ATOM 729 C CA . LYS A 1 89 ? 4.094 -1.069 -17.638 1.00 93.19 89 LYS A CA 1
ATOM 730 C C . LYS A 1 89 ? 5.460 -1.272 -16.997 1.00 93.19 89 LYS A C 1
ATOM 732 O O . LYS A 1 89 ? 6.320 -1.940 -17.566 1.00 93.19 89 LYS A O 1
ATOM 737 N N . GLY A 1 90 ? 5.646 -0.699 -15.819 1.00 93.25 90 GLY A N 1
ATOM 738 C CA . GLY A 1 90 ? 6.840 -0.885 -15.017 1.00 93.25 90 GLY A CA 1
ATOM 739 C C . GLY A 1 90 ? 6.915 -2.270 -14.379 1.00 93.25 90 GLY A C 1
ATOM 740 O O . GLY A 1 90 ? 6.000 -3.094 -14.453 1.00 93.25 90 GLY A O 1
ATOM 741 N N . VAL A 1 91 ? 8.046 -2.502 -13.729 1.00 94.50 91 VAL A N 1
ATOM 742 C CA . VAL A 1 91 ? 8.373 -3.707 -12.967 1.00 94.50 91 VAL A CA 1
ATOM 743 C C . VAL A 1 91 ? 7.490 -3.799 -11.723 1.00 94.50 91 VAL A C 1
ATOM 745 O O . VAL A 1 91 ? 7.293 -2.810 -11.015 1.00 94.50 91 VAL A O 1
ATOM 748 N N . THR A 1 92 ? 6.994 -5.008 -11.455 1.00 96.62 92 THR A N 1
ATOM 749 C CA . THR A 1 92 ? 6.277 -5.349 -10.223 1.00 96.62 92 THR A CA 1
ATOM 750 C C . THR A 1 92 ? 7.196 -5.238 -9.014 1.00 96.62 92 THR A C 1
ATOM 752 O O . THR A 1 92 ? 8.310 -5.757 -9.017 1.00 96.62 92 THR A O 1
ATOM 755 N N . ARG A 1 93 ? 6.705 -4.583 -7.969 1.00 97.00 93 ARG A N 1
ATOM 756 C CA . ARG A 1 93 ? 7.349 -4.431 -6.669 1.00 97.00 93 ARG A CA 1
ATOM 757 C C . ARG A 1 93 ? 6.417 -4.946 -5.583 1.00 97.00 93 ARG A C 1
ATOM 759 O O . ARG A 1 93 ? 5.199 -4.898 -5.736 1.00 97.00 93 ARG A O 1
ATOM 766 N N . GLU A 1 94 ? 7.008 -5.424 -4.503 1.00 97.12 94 GLU A N 1
ATOM 767 C CA . GLU A 1 94 ? 6.287 -5.836 -3.305 1.00 97.12 94 GLU A CA 1
ATOM 768 C C . GLU A 1 94 ? 6.203 -4.669 -2.315 1.00 97.12 94 GLU A C 1
ATOM 770 O O . GLU A 1 94 ? 7.078 -3.800 -2.273 1.00 97.12 94 GLU A O 1
ATOM 775 N N . LEU A 1 95 ? 5.119 -4.639 -1.553 1.00 96.50 95 LEU A N 1
ATOM 776 C CA . LEU A 1 95 ? 4.844 -3.690 -0.493 1.00 96.50 95 LEU A CA 1
ATOM 777 C C . LEU A 1 95 ? 4.203 -4.444 0.669 1.00 96.50 95 LEU A C 1
ATOM 779 O O . LEU A 1 95 ? 3.198 -5.124 0.480 1.00 96.50 95 LEU A O 1
ATOM 783 N N . ILE A 1 96 ? 4.767 -4.301 1.862 1.00 96.50 96 ILE A N 1
ATOM 784 C CA . ILE A 1 96 ? 4.261 -4.943 3.074 1.00 96.50 96 ILE A CA 1
ATOM 785 C C . ILE A 1 96 ? 3.732 -3.844 3.987 1.00 96.50 96 ILE A C 1
ATOM 787 O O . ILE A 1 96 ? 4.447 -2.888 4.281 1.00 96.50 96 ILE A O 1
ATOM 791 N N . ILE A 1 97 ? 2.477 -3.981 4.404 1.00 96.38 97 ILE A N 1
ATOM 792 C CA . ILE A 1 97 ? 1.864 -3.157 5.443 1.00 96.38 97 ILE A CA 1
ATOM 793 C C . ILE A 1 97 ? 1.816 -4.013 6.705 1.00 96.38 97 ILE A C 1
ATOM 795 O O . ILE A 1 97 ? 1.074 -4.997 6.757 1.00 96.38 97 ILE A O 1
ATOM 799 N N . GLU A 1 98 ? 2.655 -3.681 7.682 1.00 94.19 98 GLU A N 1
ATOM 800 C CA . GLU A 1 98 ? 2.726 -4.410 8.949 1.00 94.19 98 GLU A CA 1
ATOM 801 C C . GLU A 1 98 ? 1.451 -4.194 9.769 1.00 94.19 98 GLU A C 1
ATOM 803 O O . GLU A 1 98 ? 0.832 -3.133 9.709 1.00 94.19 98 GLU A O 1
ATOM 808 N N . SER A 1 99 ? 1.036 -5.222 10.510 1.00 93.06 99 SER A N 1
ATOM 809 C CA . SER A 1 99 ? -0.057 -5.109 11.476 1.00 93.06 99 SER A CA 1
ATOM 810 C C . SER A 1 99 ? 0.501 -4.551 12.782 1.00 93.06 99 SER A C 1
ATOM 812 O O . SER A 1 99 ? 1.415 -5.120 13.380 1.00 93.06 99 SER A O 1
ATOM 814 N N . GLU A 1 100 ? -0.047 -3.425 13.215 1.00 91.56 100 GLU A N 1
ATOM 815 C CA . GLU A 1 100 ? 0.311 -2.719 14.433 1.00 91.56 100 GLU A CA 1
ATOM 816 C C . GLU A 1 100 ? -0.911 -2.660 15.348 1.00 91.56 100 GLU A C 1
ATOM 818 O O . GLU A 1 100 ? -1.890 -1.952 15.094 1.00 91.56 100 GLU A O 1
ATOM 823 N N . VAL A 1 101 ? -0.844 -3.401 16.453 1.00 91.88 101 VAL A N 1
ATOM 824 C CA . VAL A 1 101 ? -1.836 -3.351 17.528 1.00 91.88 101 VAL A CA 1
ATOM 825 C C . VAL A 1 101 ? -1.384 -2.316 18.547 1.00 91.88 101 VAL A C 1
ATOM 827 O O . VAL A 1 101 ? -0.329 -2.455 19.165 1.00 91.88 101 VAL A O 1
ATOM 830 N N . GLY A 1 102 ? -2.201 -1.289 18.755 1.00 91.62 102 GLY A N 1
ATOM 831 C CA . GLY A 1 102 ? -1.893 -0.217 19.688 1.00 91.62 102 GLY A CA 1
ATOM 832 C C . GLY A 1 102 ? -3.135 0.233 20.434 1.00 91.62 102 GLY A C 1
ATOM 833 O O . GLY A 1 102 ? -4.178 0.488 19.839 1.00 91.62 102 GLY A O 1
ATOM 834 N N . VAL A 1 103 ? -3.012 0.361 21.752 1.00 92.94 103 VAL A N 1
ATOM 835 C CA . VAL A 1 103 ? -4.094 0.826 22.616 1.00 92.94 103 VAL A CA 1
ATOM 836 C C . VAL A 1 103 ? -3.598 1.973 23.472 1.00 92.94 103 VAL A C 1
ATOM 838 O O . VAL A 1 103 ? -2.550 1.879 24.110 1.00 92.94 103 VAL A O 1
ATOM 841 N N . LYS A 1 104 ? -4.379 3.049 23.515 1.00 94.19 104 LYS A N 1
ATOM 842 C CA . LYS A 1 104 ? -4.140 4.190 24.391 1.00 94.19 104 LYS A CA 1
ATOM 843 C C . LYS A 1 104 ? -5.262 4.292 25.410 1.00 94.19 104 LYS A C 1
ATOM 845 O O . LYS A 1 104 ? -6.433 4.272 25.050 1.00 94.19 104 LYS A O 1
ATOM 850 N N . ILE A 1 105 ? -4.896 4.421 26.681 1.00 91.69 105 ILE A N 1
ATOM 851 C CA . ILE A 1 105 ? -5.845 4.651 27.771 1.00 91.69 105 ILE A CA 1
ATOM 852 C C . ILE A 1 105 ? -5.733 6.116 28.182 1.00 91.69 105 ILE A C 1
ATOM 854 O O . ILE A 1 105 ? -4.680 6.555 28.646 1.00 91.69 105 ILE A O 1
ATOM 858 N N . ASN A 1 106 ? -6.811 6.873 28.007 1.00 91.62 106 ASN A N 1
ATOM 859 C CA . ASN A 1 106 ? -6.902 8.269 28.412 1.00 91.62 106 ASN A CA 1
ATOM 860 C C . ASN A 1 106 ? -7.732 8.356 29.702 1.00 91.62 106 ASN A C 1
ATOM 862 O O . ASN A 1 106 ? -8.909 7.996 29.719 1.00 91.62 106 ASN A O 1
ATOM 866 N N . ARG A 1 107 ? -7.124 8.841 30.791 1.00 89.06 107 ARG A N 1
ATOM 867 C CA . ARG A 1 107 ? -7.822 9.133 32.051 1.00 89.06 107 ARG A CA 1
ATOM 868 C C . ARG A 1 107 ? -8.074 10.631 32.134 1.00 89.06 107 ARG A C 1
ATOM 870 O O . ARG A 1 107 ? -7.123 11.407 32.132 1.00 89.06 107 ARG A O 1
ATOM 877 N N . ASN A 1 108 ? -9.339 11.035 32.179 1.00 83.38 108 ASN A N 1
ATOM 878 C CA . ASN A 1 108 ? -9.699 12.440 32.330 1.00 83.38 108 ASN A CA 1
ATOM 879 C C . ASN A 1 108 ? -9.891 12.762 33.820 1.00 83.38 108 ASN A C 1
ATOM 881 O O . ASN A 1 108 ? -10.838 12.274 34.436 1.00 83.38 108 ASN A O 1
ATOM 885 N N . GLU A 1 109 ? -9.003 13.581 34.391 1.00 74.44 109 GLU A N 1
ATOM 886 C CA . GLU A 1 109 ? -8.992 13.929 35.824 1.00 74.44 109 GLU A CA 1
ATOM 887 C C . GLU A 1 109 ? -10.288 14.605 36.299 1.00 74.44 109 GLU A C 1
ATOM 889 O O . GLU A 1 109 ? -10.598 14.575 37.485 1.00 74.44 109 GLU A O 1
ATOM 894 N N . SER A 1 110 ? -11.068 15.198 35.388 1.00 74.62 110 SER A N 1
ATOM 895 C CA . SER A 1 110 ? -12.291 15.930 35.739 1.00 74.62 110 SER A CA 1
ATOM 896 C C . SER A 1 110 ? -13.581 15.101 35.705 1.00 74.62 110 SER A C 1
ATOM 898 O O . SER A 1 110 ? -14.564 15.537 36.292 1.00 74.62 110 SER A O 1
ATOM 900 N N . ASN A 1 111 ? -13.612 13.940 35.033 1.00 62.09 111 ASN A N 1
ATOM 901 C CA . ASN A 1 111 ? -14.876 13.264 34.683 1.00 62.09 111 ASN A CA 1
ATOM 902 C C . ASN A 1 111 ? -15.010 11.801 35.146 1.00 62.09 111 ASN A C 1
ATOM 904 O O . ASN A 1 111 ? -15.964 11.149 34.732 1.00 62.09 111 ASN A O 1
ATOM 908 N N . GLU A 1 112 ? -14.085 11.261 35.950 1.00 72.38 112 GLU A N 1
ATOM 909 C CA . GLU A 1 112 ? -14.041 9.841 36.392 1.00 72.38 112 GLU A CA 1
ATOM 910 C C . GLU A 1 112 ? -14.124 8.779 35.265 1.00 72.38 112 GLU A C 1
ATOM 912 O O . GLU A 1 112 ? -14.063 7.579 35.524 1.00 72.38 112 GLU A O 1
ATOM 917 N N . SER A 1 113 ? -14.226 9.184 33.997 1.00 80.19 113 SER A N 1
ATOM 918 C CA . SER A 1 113 ? -14.354 8.293 32.853 1.00 80.19 113 SER A CA 1
ATOM 919 C C . SER A 1 113 ? -12.979 7.947 32.296 1.00 80.19 113 SER A C 1
ATOM 921 O O . SER A 1 113 ? -12.206 8.838 31.925 1.00 80.19 113 SER A O 1
ATOM 923 N N . VAL A 1 114 ? -12.705 6.649 32.196 1.00 90.25 114 VAL A N 1
ATOM 924 C CA . VAL A 1 114 ? -11.542 6.110 31.495 1.00 90.25 114 VAL A CA 1
ATOM 925 C C . VAL A 1 114 ? -11.965 5.789 30.064 1.00 90.25 114 VAL A C 1
ATOM 927 O O . VAL A 1 114 ? -12.980 5.132 29.843 1.00 90.25 114 VAL A O 1
ATOM 930 N N . GLU A 1 115 ? -11.207 6.270 29.085 1.00 93.62 115 GLU A N 1
ATOM 931 C CA . GLU A 1 115 ? -11.441 5.988 27.667 1.00 93.62 115 GLU A CA 1
ATOM 932 C C . GLU A 1 115 ? -10.310 5.129 27.115 1.00 93.62 115 GLU A C 1
ATOM 934 O O . GLU A 1 115 ? -9.133 5.384 27.381 1.00 93.62 115 GLU A O 1
ATOM 939 N N . ILE A 1 116 ? -10.674 4.120 26.332 1.00 94.12 116 ILE A N 1
ATOM 940 C CA . ILE A 1 116 ? -9.743 3.281 25.587 1.00 94.12 116 ILE A CA 1
ATOM 941 C C . ILE A 1 116 ? -9.852 3.624 24.101 1.00 94.12 116 ILE A C 1
ATOM 943 O O . ILE A 1 116 ? -10.950 3.752 23.572 1.00 94.12 116 ILE A O 1
ATOM 947 N N . GLU A 1 117 ? -8.715 3.818 23.442 1.00 95.69 117 GLU A N 1
ATOM 948 C CA . GLU A 1 117 ? -8.610 4.222 22.038 1.00 95.69 117 GLU A CA 1
ATOM 949 C C . GLU A 1 117 ? -7.736 3.225 21.280 1.00 95.69 117 GLU A C 1
ATOM 951 O O . GLU A 1 117 ? -6.629 2.903 21.727 1.00 95.69 117 GLU A O 1
ATOM 956 N N . ASN A 1 118 ? -8.208 2.760 20.123 1.00 95.50 118 ASN A N 1
ATOM 957 C CA . ASN A 1 118 ? -7.391 1.972 19.207 1.00 95.50 118 ASN A CA 1
ATOM 958 C C . ASN A 1 118 ? -6.489 2.905 18.388 1.00 95.50 118 ASN A C 1
ATOM 960 O O . ASN A 1 118 ? -6.937 3.534 17.430 1.00 95.50 118 ASN A O 1
ATOM 964 N N . ILE A 1 119 ? -5.216 2.985 18.766 1.00 94.56 119 ILE A N 1
ATOM 965 C CA . ILE A 1 119 ? -4.192 3.757 18.044 1.00 94.56 119 ILE A CA 1
ATOM 966 C C . ILE A 1 119 ? -3.422 2.904 17.025 1.00 94.56 119 ILE A C 1
A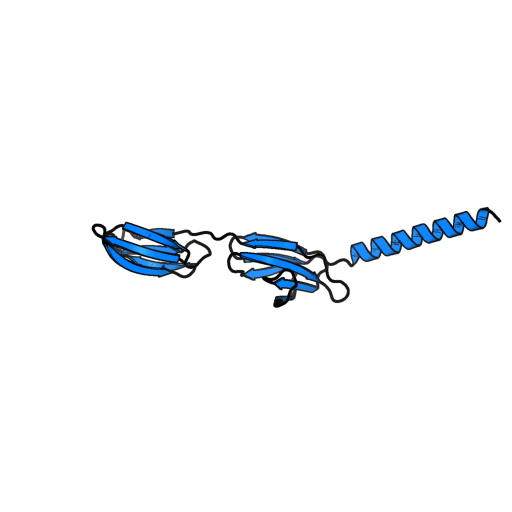TOM 968 O O . ILE A 1 119 ? -2.525 3.418 16.363 1.00 94.56 119 ILE A O 1
ATOM 972 N N . GLY A 1 120 ? -3.735 1.608 16.935 1.00 93.00 120 GLY A N 1
ATOM 973 C CA . GLY A 1 120 ? -3.173 0.694 15.951 1.00 93.00 120 GLY A CA 1
ATOM 974 C C . GLY A 1 120 ? -3.814 0.840 14.573 1.00 93.00 120 GLY A C 1
ATOM 975 O O . GLY A 1 120 ? -4.744 1.617 14.365 1.00 93.00 120 GLY A O 1
ATOM 976 N N . ASN A 1 121 ? -3.336 0.054 13.617 1.00 92.94 121 ASN A N 1
ATOM 977 C CA . ASN A 1 121 ? -3.783 0.095 12.226 1.00 92.94 121 ASN A CA 1
ATOM 978 C C . ASN A 1 121 ? -4.670 -1.108 11.837 1.00 92.94 121 ASN A C 1
ATOM 980 O O . ASN A 1 121 ? -5.048 -1.259 10.673 1.00 92.94 121 ASN A O 1
ATOM 984 N N . VAL A 1 122 ? -5.027 -1.936 12.820 1.00 94.12 122 VAL A N 1
ATOM 985 C CA . VAL A 1 122 ? -5.959 -3.059 12.686 1.00 94.12 122 VAL A CA 1
ATOM 986 C C . VAL A 1 122 ? -7.143 -2.925 13.622 1.00 94.12 122 VAL A C 1
ATOM 988 O O . VAL A 1 122 ? -7.093 -2.239 14.643 1.00 94.12 122 VAL A O 1
ATOM 991 N N . LYS A 1 123 ? -8.215 -3.638 13.280 1.00 93.44 123 LYS A N 1
ATOM 992 C CA . LYS A 1 123 ? -9.339 -3.876 14.181 1.00 93.44 123 LYS A CA 1
ATOM 993 C C . LYS A 1 123 ? -8.879 -4.724 15.359 1.00 93.44 123 LYS A C 1
ATOM 995 O O . LYS A 1 123 ? -8.276 -5.779 15.168 1.00 93.44 123 LYS A O 1
ATOM 1000 N N . ILE A 1 124 ? -9.222 -4.288 16.565 1.00 94.62 124 ILE A N 1
ATOM 1001 C CA . ILE A 1 124 ? -8.859 -4.998 17.790 1.00 94.62 124 ILE A CA 1
ATOM 1002 C C . ILE A 1 124 ? -10.103 -5.477 18.528 1.00 94.62 124 ILE A C 1
ATOM 1004 O O . ILE A 1 124 ? -11.157 -4.840 18.503 1.00 94.62 124 ILE A O 1
ATOM 1008 N N . ASN A 1 125 ? -9.967 -6.615 19.197 1.00 95.19 125 ASN A N 1
ATOM 1009 C CA . ASN A 1 125 ? -10.918 -7.120 20.171 1.00 95.19 125 ASN A CA 1
ATOM 1010 C C . ASN A 1 125 ? -10.293 -7.001 21.562 1.00 95.19 125 ASN A C 1
ATOM 1012 O O . ASN A 1 125 ? -9.221 -7.551 21.818 1.00 95.19 125 ASN A O 1
ATOM 1016 N N . ILE A 1 126 ? -10.961 -6.275 22.447 1.00 93.12 126 ILE A N 1
ATOM 1017 C CA . ILE A 1 126 ? -10.540 -6.056 23.821 1.00 93.12 126 ILE A CA 1
ATOM 1018 C C . ILE A 1 126 ? -11.406 -6.922 24.727 1.00 93.12 126 ILE A C 1
ATOM 1020 O O . ILE A 1 126 ? -12.623 -6.744 24.801 1.00 93.12 126 ILE A O 1
ATOM 1024 N N . THR A 1 127 ? -10.773 -7.848 25.438 1.00 93.38 127 THR A N 1
ATOM 1025 C CA . THR A 1 127 ? -11.424 -8.685 26.445 1.00 93.38 127 THR A CA 1
ATOM 1026 C C . THR A 1 127 ? -11.273 -8.059 27.818 1.00 93.38 127 THR A C 1
ATOM 1028 O O . THR A 1 127 ? -10.179 -7.633 28.198 1.00 93.38 127 THR A O 1
ATOM 1031 N N . LYS A 1 128 ? -12.368 -8.025 28.577 1.00 92.81 128 LYS A N 1
ATOM 1032 C CA . LYS A 1 128 ? -12.367 -7.583 29.969 1.00 92.81 128 LYS A CA 1
ATOM 1033 C C . LYS A 1 128 ? -12.460 -8.783 30.895 1.00 92.81 128 LYS A C 1
ATOM 1035 O O . LYS A 1 128 ? -13.463 -9.498 30.867 1.00 92.81 128 LYS A O 1
ATOM 1040 N N . ASP A 1 129 ? -11.472 -8.928 31.768 1.00 90.81 129 ASP A N 1
ATOM 1041 C CA . ASP A 1 129 ? -11.443 -9.966 32.791 1.00 90.81 129 ASP A CA 1
ATOM 1042 C C . ASP A 1 129 ? -11.636 -9.376 34.192 1.00 90.81 129 AS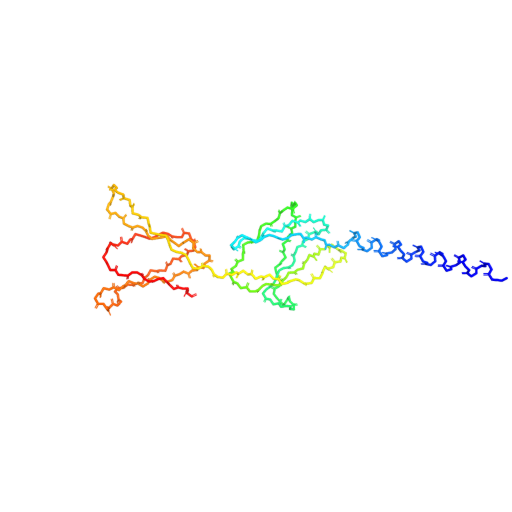P A C 1
ATOM 1044 O O . ASP A 1 129 ? -10.985 -8.402 34.590 1.00 90.81 129 ASP A O 1
ATOM 1048 N N . GLN A 1 130 ? -12.516 -10.011 34.967 1.00 89.75 130 GLN A N 1
ATOM 1049 C CA . GLN A 1 130 ? -12.717 -9.752 36.390 1.00 89.75 130 GLN A CA 1
ATOM 1050 C C . GLN A 1 130 ? -12.642 -11.084 37.140 1.00 89.75 130 GLN A C 1
ATOM 1052 O O . GLN A 1 130 ? -13.354 -12.030 36.814 1.00 89.75 130 GLN A O 1
ATOM 1057 N N . GLU A 1 131 ? -11.733 -11.177 38.115 1.00 88.19 131 GLU A N 1
ATOM 1058 C CA . GLU A 1 131 ? -11.544 -12.378 38.951 1.00 88.19 131 GLU A CA 1
ATOM 1059 C C . GLU A 1 131 ? -11.324 -13.678 38.145 1.00 88.19 131 GLU A C 1
ATOM 1061 O O . GLU A 1 131 ? -11.806 -14.752 38.501 1.00 88.19 131 GLU A O 1
ATOM 1066 N N . GLY A 1 132 ? -10.597 -13.585 37.025 1.00 86.19 132 GLY A N 1
ATOM 1067 C CA . GLY A 1 132 ? -10.289 -14.733 36.164 1.00 86.19 132 GLY A CA 1
ATOM 1068 C C . GLY A 1 132 ? -11.445 -15.194 35.270 1.00 86.19 132 GLY A C 1
ATOM 1069 O O . GLY A 1 132 ? -11.346 -16.256 34.658 1.00 86.19 132 GLY A O 1
ATOM 1070 N N . LYS A 1 133 ? -12.533 -14.419 35.181 1.00 86.00 133 LYS A N 1
ATOM 1071 C CA . LYS A 1 133 ? -13.641 -14.650 34.247 1.00 86.00 133 LYS A CA 1
ATOM 1072 C C . LYS A 1 133 ? -13.726 -13.508 33.242 1.00 86.00 133 LYS A C 1
ATOM 1074 O O . LYS A 1 133 ? -13.705 -12.341 33.635 1.00 86.00 133 LYS A O 1
ATOM 1079 N N . THR A 1 134 ? -13.885 -13.844 31.966 1.00 89.38 134 THR A N 1
ATOM 1080 C CA . THR A 1 134 ? -14.158 -12.855 30.920 1.00 89.38 134 THR A CA 1
ATOM 1081 C C . THR A 1 134 ? -15.598 -12.376 31.037 1.00 89.38 134 THR A C 1
ATOM 1083 O O . THR A 1 134 ? -16.538 -13.164 30.946 1.00 89.38 134 THR A O 1
ATOM 1086 N N . VAL A 1 135 ? -15.763 -11.079 31.283 1.00 89.75 135 VAL A N 1
ATOM 1087 C CA . VAL A 1 135 ? -17.054 -10.434 31.567 1.00 89.75 135 VAL A CA 1
ATOM 1088 C C . VAL A 1 135 ? -17.534 -9.523 30.437 1.00 89.75 135 VAL A C 1
ATOM 1090 O O . VAL A 1 135 ? -18.653 -9.022 30.498 1.00 89.75 135 VAL A O 1
ATOM 1093 N N . GLY A 1 136 ? -16.726 -9.308 29.395 1.00 89.12 136 GLY A N 1
ATOM 1094 C CA . GLY A 1 136 ? -17.124 -8.492 28.251 1.00 89.12 136 GLY A CA 1
ATOM 1095 C C . GLY A 1 136 ? -16.109 -8.477 27.113 1.00 89.12 136 GLY A C 1
ATOM 1096 O O . GLY A 1 136 ? -14.940 -8.822 27.297 1.00 89.12 136 GLY A O 1
ATOM 1097 N N . TYR A 1 137 ? -16.590 -8.047 25.947 1.00 92.69 137 TYR A N 1
ATOM 1098 C CA . TYR A 1 137 ? -15.815 -7.862 24.724 1.00 92.69 137 TYR A CA 1
ATOM 1099 C C . TYR A 1 137 ? -16.137 -6.493 24.134 1.00 92.69 137 TYR A C 1
ATOM 1101 O O . TYR A 1 137 ? -17.306 -6.114 24.066 1.00 92.69 137 TYR A O 1
ATOM 1109 N N . ILE A 1 138 ? -15.109 -5.779 23.693 1.00 93.62 138 ILE A N 1
ATOM 1110 C CA . ILE A 1 138 ? -15.226 -4.493 23.006 1.00 93.62 138 ILE A CA 1
ATOM 1111 C C . ILE A 1 138 ? -14.459 -4.623 21.696 1.00 93.62 138 ILE A C 1
ATOM 1113 O O . ILE A 1 138 ? -13.283 -4.974 21.700 1.00 93.62 138 ILE A O 1
ATOM 1117 N N . ILE A 1 139 ? -15.115 -4.365 20.570 1.00 94.69 139 ILE A N 1
ATOM 1118 C CA . ILE A 1 139 ? -14.458 -4.349 19.261 1.00 94.69 139 ILE A CA 1
ATOM 1119 C C . ILE A 1 139 ? -14.245 -2.890 18.896 1.00 94.69 139 ILE A C 1
ATOM 1121 O O . ILE A 1 139 ? -15.220 -2.149 18.876 1.00 94.69 139 ILE A O 1
ATOM 1125 N N . LEU A 1 140 ? -13.002 -2.513 18.603 1.00 95.00 140 LEU A N 1
ATOM 1126 C CA . LEU A 1 140 ? -12.664 -1.159 18.172 1.00 95.00 140 LEU A CA 1
ATOM 1127 C C . LEU A 1 140 ? -12.084 -1.175 16.763 1.00 95.00 140 LEU A C 1
ATOM 1129 O O . LEU A 1 140 ? -11.083 -1.850 16.489 1.00 95.00 140 LEU A O 1
ATOM 1133 N N . ASP A 1 141 ? -12.699 -0.400 15.878 1.00 94.06 141 ASP A N 1
ATOM 1134 C CA . ASP A 1 141 ? -12.105 0.021 14.617 1.00 94.06 141 ASP A CA 1
ATOM 1135 C C . ASP A 1 141 ? -10.912 0.971 14.859 1.00 94.06 141 ASP A C 1
ATOM 1137 O O . ASP A 1 141 ? -10.700 1.487 15.959 1.00 94.06 141 ASP A O 1
ATOM 1141 N N . THR A 1 142 ? -10.066 1.167 13.846 1.00 90.81 142 THR A N 1
ATOM 1142 C CA . THR A 1 142 ? -8.900 2.061 13.945 1.00 90.81 142 THR A CA 1
ATOM 1143 C C . THR A 1 142 ? -9.334 3.497 14.252 1.00 90.81 142 THR A C 1
ATOM 1145 O O . THR A 1 142 ? -10.132 4.078 13.518 1.00 90.81 142 THR A O 1
ATOM 1148 N N . GLY A 1 143 ? -8.787 4.079 15.323 1.00 91.81 143 GLY A N 1
ATOM 1149 C CA . GLY A 1 143 ? -9.130 5.418 15.811 1.00 91.81 143 GLY A CA 1
ATOM 1150 C C . GLY A 1 143 ? -10.424 5.496 16.629 1.00 91.81 143 GLY A C 1
ATOM 1151 O O . GLY A 1 143 ? -10.780 6.580 17.093 1.00 91.81 143 GLY A O 1
ATOM 1152 N N . GLU A 1 144 ? -11.135 4.380 16.816 1.00 95.69 144 GLU A N 1
ATOM 1153 C CA . GLU A 1 144 ? -12.348 4.338 17.630 1.00 95.69 144 GLU A CA 1
ATOM 1154 C C . GLU A 1 144 ? -12.017 4.411 19.127 1.00 95.69 144 GLU A C 1
ATOM 1156 O O . GLU A 1 144 ? -10.962 3.953 19.584 1.00 95.69 144 GLU A O 1
ATOM 1161 N N . LYS A 1 145 ? -12.940 5.008 19.888 1.00 95.00 145 LYS A N 1
ATOM 1162 C CA . LYS A 1 145 ? -12.846 5.194 21.335 1.00 95.00 145 LYS A CA 1
ATOM 1163 C C . LYS A 1 145 ? -14.069 4.610 22.012 1.00 95.00 145 LYS A C 1
ATOM 1165 O O . LYS A 1 145 ? -15.178 4.865 21.558 1.00 95.00 145 LYS A O 1
ATOM 1170 N N . GLU A 1 146 ? -13.861 3.945 23.140 1.00 95.06 146 GLU A N 1
ATOM 1171 C CA . GLU A 1 146 ? -14.948 3.458 23.986 1.00 95.06 146 GLU A CA 1
ATOM 1172 C C . GLU A 1 146 ? -14.695 3.817 25.450 1.00 95.06 146 GLU A C 1
ATOM 1174 O O . GLU A 1 146 ? -13.556 3.851 25.927 1.00 95.06 146 GLU A O 1
ATOM 1179 N N . LYS A 1 147 ? -15.772 4.109 26.181 1.00 93.38 147 LYS A N 1
ATOM 1180 C CA . LYS A 1 147 ? -15.697 4.363 27.621 1.00 93.38 147 LYS A CA 1
ATOM 1181 C C . LYS A 1 147 ? -15.670 3.045 28.374 1.00 93.38 147 LYS A C 1
ATOM 1183 O O . LYS A 1 147 ? -16.519 2.184 28.167 1.00 93.38 147 LYS A O 1
ATOM 1188 N N . ILE A 1 148 ? -14.724 2.919 29.293 1.00 91.50 148 ILE A N 1
ATOM 1189 C CA . ILE A 1 148 ? -14.557 1.736 30.131 1.00 91.50 148 ILE A CA 1
ATOM 1190 C C . ILE A 1 148 ? -14.626 2.109 31.608 1.00 91.50 148 ILE A C 1
ATOM 1192 O O . ILE A 1 148 ? -14.391 3.255 31.996 1.00 91.50 148 ILE A O 1
ATOM 1196 N N . ASP A 1 149 ? -14.954 1.128 32.446 1.00 87.62 149 ASP A N 1
ATOM 1197 C CA . ASP A 1 149 ? -14.772 1.290 33.884 1.00 87.62 149 ASP A CA 1
ATOM 1198 C C . ASP A 1 149 ? -13.304 1.031 34.265 1.00 87.62 149 ASP A C 1
ATOM 1200 O O . ASP A 1 149 ? -12.578 0.294 33.593 1.00 87.62 149 ASP A O 1
ATOM 1204 N N . ASP A 1 150 ? -12.859 1.617 35.374 1.00 82.75 150 ASP A N 1
ATOM 1205 C CA . ASP A 1 150 ? -11.490 1.438 35.881 1.00 82.75 150 ASP A CA 1
ATOM 1206 C C . ASP A 1 150 ? -11.310 0.093 36.625 1.00 82.75 150 ASP A C 1
ATOM 1208 O O . ASP A 1 150 ? -10.360 -0.096 37.382 1.00 82.75 150 ASP A O 1
ATOM 1212 N N . LYS A 1 151 ? -12.248 -0.857 36.464 1.00 83.38 151 LYS A N 1
ATOM 1213 C CA . LYS A 1 151 ? -12.289 -2.113 37.226 1.00 83.38 151 LYS A CA 1
ATOM 1214 C C . LYS A 1 151 ? -12.060 -3.329 36.336 1.00 83.38 151 LYS A C 1
ATOM 1216 O O . LYS A 1 151 ? -12.969 -3.819 35.667 1.00 83.38 151 LYS A O 1
ATOM 1221 N N . GLY A 1 152 ? -10.879 -3.921 36.458 1.00 84.31 152 GLY A N 1
ATOM 1222 C CA . GLY A 1 152 ? -10.540 -5.197 35.830 1.00 84.31 152 GLY A CA 1
ATOM 1223 C C . GLY A 1 152 ? -9.277 -5.106 34.989 1.00 84.31 152 GLY A C 1
ATOM 1224 O O . GLY A 1 152 ? -8.590 -4.085 34.975 1.00 84.31 152 GLY A O 1
ATOM 1225 N N . ARG A 1 153 ? -8.961 -6.202 34.301 1.00 88.12 153 ARG A N 1
ATOM 1226 C CA . ARG A 1 153 ? -7.847 -6.263 33.356 1.00 88.12 153 ARG A CA 1
ATOM 1227 C C . ARG A 1 153 ? -8.400 -6.265 31.938 1.00 88.12 153 ARG A C 1
ATOM 1229 O O . ARG A 1 153 ? -9.297 -7.044 31.631 1.00 88.12 153 ARG A O 1
ATOM 1236 N N . TYR A 1 154 ? -7.840 -5.405 31.097 1.00 90.50 154 TYR A N 1
ATOM 1237 C CA . TYR A 1 154 ? -8.158 -5.329 29.678 1.00 90.50 154 TYR A CA 1
ATOM 1238 C C . TYR A 1 154 ? -7.000 -5.923 28.879 1.00 90.50 154 TYR A C 1
ATOM 1240 O O . TYR A 1 154 ? -5.839 -5.588 29.125 1.00 90.50 154 TYR A O 1
ATOM 1248 N N . GLU A 1 155 ? -7.307 -6.812 27.942 1.00 90.44 155 GLU A N 1
ATOM 1249 C CA . GLU A 1 155 ? -6.334 -7.392 27.017 1.00 90.44 155 GLU A CA 1
ATOM 1250 C C . GLU A 1 155 ? -6.812 -7.160 25.586 1.00 90.44 155 GLU A C 1
ATOM 1252 O O . GLU A 1 155 ? -7.950 -7.479 25.255 1.00 90.44 155 GLU A O 1
ATOM 1257 N N . ALA A 1 156 ? -5.956 -6.579 24.747 1.00 90.75 156 ALA A N 1
ATOM 1258 C CA . ALA A 1 156 ? -6.261 -6.297 23.352 1.00 90.75 156 ALA A CA 1
ATOM 1259 C C . ALA A 1 156 ? -5.595 -7.330 22.445 1.00 90.75 156 ALA A C 1
ATOM 1261 O O . ALA A 1 156 ? -4.411 -7.632 22.605 1.00 90.75 156 ALA A O 1
ATOM 1262 N N . ARG A 1 157 ? -6.354 -7.855 21.485 1.00 89.56 157 ARG A N 1
ATOM 1263 C CA . ARG A 1 157 ? -5.877 -8.802 20.475 1.00 89.56 157 ARG A CA 1
ATOM 1264 C C . ARG A 1 157 ? -6.327 -8.348 19.092 1.00 89.56 157 ARG A C 1
ATOM 1266 O O . ARG A 1 157 ? -7.412 -7.784 18.955 1.00 89.56 157 ARG A O 1
ATOM 1273 N N . GLU A 1 158 ? -5.499 -8.594 18.082 1.00 89.25 158 GLU A N 1
ATOM 1274 C CA . GLU A 1 158 ? -5.901 -8.453 16.679 1.00 89.25 158 GLU A CA 1
ATOM 1275 C C . GLU A 1 158 ? -7.092 -9.376 16.391 1.00 89.25 158 GLU A C 1
ATOM 1277 O O . GLU A 1 158 ? -7.172 -10.483 16.940 1.00 89.25 158 GLU A O 1
ATOM 1282 N N . LYS A 1 159 ? -8.044 -8.885 15.597 1.00 78.88 159 LYS A N 1
ATOM 1283 C CA . LYS A 1 159 ? -9.240 -9.637 15.218 1.00 78.88 159 LYS A CA 1
ATOM 1284 C C . LYS A 1 159 ? -9.047 -10.411 13.919 1.00 78.88 159 LYS A C 1
ATOM 1286 O O . LYS A 1 159 ? -8.575 -9.793 12.945 1.00 78.88 159 LYS A O 1
#

Secondary structure (DSSP, 8-state):
-HHHHHHHHHHHHHHHHHHHHHHHHHS--EEEEEETTEEEEEESS-SEEEEESSTT-SSPEEEE-SSSEEEEE--SEEEEEEEE-SS-B---EEEEE-----EEEEE-TTT--EEEEE-SSS-EEEEEEETTEEEEEEEE-TT-EEEE-SSSEEEEEE-